Protein AF-A0A9X8H3A9-F1 (afdb_monomer)

Foldseek 3Di:
DDDQQKDFPNHHCPDVVVCVVVLVVQLVVLVVVLVVDPVNVVDDPLLSSLLSSLLSCVVRRIPPSDDPVSCVVSVDDCVVNVVVNVVSNVSCCVPPVDDDDDDPDPVVVVVVVVVPPPD

InterPro domains:
  IPR004367 Cyclin, C-terminal domain [PF02984] (24-97)
  IPR004367 Cyclin, C-terminal domain [SM01332] (16-115)
  IPR036915 Cyclin-like superfamily [SSF47954] (26-95)

Organism: Aphanomyces astaci (NCBI:txid112090)

Structure (mmCIF, N/CA/C/O backbone):
data_AF-A0A9X8H3A9-F1
#
_entry.id   AF-A0A9X8H3A9-F1
#
loop_
_atom_site.group_PDB
_atom_site.id
_atom_site.type_symbol
_atom_site.label_atom_id
_atom_site.label_alt_id
_atom_site.label_comp_id
_atom_site.label_asym_id
_atom_site.label_entity_id
_atom_site.label_seq_id
_atom_site.pdbx_PDB_ins_code
_atom_site.Cartn_x
_atom_site.Cartn_y
_atom_site.Cartn_z
_atom_site.occupancy
_atom_site.B_iso_or_equiv
_atom_site.auth_seq_id
_atom_site.auth_comp_id
_atom_site.auth_asym_id
_atom_site.auth_atom_id
_atom_site.pdbx_PDB_model_num
ATOM 1 N N . PRO A 1 1 ? 6.101 -1.948 1.684 1.00 79.06 1 PRO A N 1
ATOM 2 C CA . PRO A 1 1 ? 7.570 -1.863 1.516 1.00 79.06 1 PRO A CA 1
ATOM 3 C C . PRO A 1 1 ? 7.975 -2.750 0.334 1.00 79.06 1 PRO A C 1
ATOM 5 O O . PRO A 1 1 ? 7.162 -3.588 -0.056 1.00 79.06 1 PRO A O 1
ATOM 8 N N . LEU A 1 2 ? 9.168 -2.549 -0.233 1.00 87.81 2 LEU A N 1
ATOM 9 C CA . LEU A 1 2 ? 9.753 -3.471 -1.214 1.00 87.81 2 LEU A CA 1
ATOM 10 C C . LEU A 1 2 ? 10.649 -4.473 -0.493 1.00 87.81 2 LEU A C 1
ATOM 12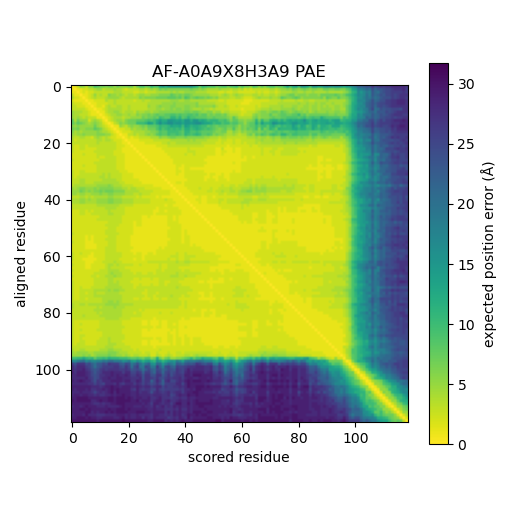 O O . LEU A 1 2 ? 11.349 -4.089 0.446 1.00 87.81 2 LEU A O 1
ATOM 16 N N . PHE A 1 3 ? 10.632 -5.721 -0.943 1.00 88.50 3 PHE A N 1
ATOM 17 C CA . PHE A 1 3 ? 11.404 -6.813 -0.360 1.00 88.50 3 PHE A CA 1
ATOM 18 C C . PHE A 1 3 ? 12.389 -7.398 -1.387 1.00 88.50 3 PHE A C 1
ATOM 20 O O . PHE A 1 3 ? 12.130 -7.305 -2.588 1.00 88.50 3 PHE A O 1
ATOM 27 N N . PRO A 1 4 ? 13.541 -7.952 -0.955 1.00 84.25 4 PRO A N 1
ATOM 28 C CA . PRO A 1 4 ? 14.609 -8.392 -1.866 1.00 84.25 4 PRO A CA 1
ATOM 29 C C . PRO A 1 4 ? 14.201 -9.465 -2.885 1.00 84.25 4 PRO A C 1
ATOM 31 O O . PRO A 1 4 ? 14.816 -9.586 -3.939 1.00 84.25 4 PRO A O 1
ATOM 34 N N . ASP A 1 5 ? 13.188 -10.253 -2.557 1.00 88.06 5 ASP A N 1
ATOM 35 C CA . ASP A 1 5 ? 12.636 -11.355 -3.342 1.00 88.06 5 ASP A CA 1
ATOM 36 C C . ASP A 1 5 ? 11.301 -10.981 -4.012 1.00 88.06 5 ASP A C 1
ATOM 38 O O . ASP A 1 5 ? 10.526 -11.854 -4.393 1.00 88.06 5 ASP A O 1
ATOM 42 N N . ASP A 1 6 ? 11.001 -9.684 -4.129 1.00 91.69 6 ASP A N 1
ATOM 43 C CA . ASP A 1 6 ? 9.892 -9.205 -4.950 1.00 91.69 6 ASP A CA 1
ATOM 44 C C . ASP A 1 6 ? 10.178 -9.370 -6.444 1.00 91.69 6 ASP A C 1
ATOM 46 O O . ASP A 1 6 ? 11.255 -9.028 -6.940 1.00 91.69 6 ASP A O 1
ATOM 50 N N . ASP A 1 7 ? 9.150 -9.800 -7.170 1.00 92.12 7 ASP A N 1
ATOM 51 C CA . ASP A 1 7 ? 9.106 -9.731 -8.626 1.00 92.12 7 ASP A CA 1
ATOM 52 C C . ASP A 1 7 ? 8.314 -8.497 -9.050 1.00 92.12 7 ASP A C 1
ATOM 54 O O . ASP A 1 7 ? 7.253 -8.214 -8.495 1.00 92.12 7 ASP A O 1
ATOM 58 N N . ILE A 1 8 ? 8.790 -7.783 -10.070 1.00 90.00 8 ILE A N 1
ATOM 59 C CA . ILE A 1 8 ? 8.083 -6.658 -10.689 1.00 90.00 8 ILE A CA 1
ATOM 60 C C . ILE A 1 8 ? 7.831 -6.987 -12.151 1.00 90.00 8 ILE A C 1
ATOM 62 O O . ILE A 1 8 ? 8.762 -7.278 -12.900 1.00 90.00 8 ILE A O 1
ATOM 66 N N . ASN A 1 9 ? 6.565 -6.948 -12.572 1.00 88.12 9 ASN A N 1
ATOM 67 C CA . ASN A 1 9 ? 6.149 -7.373 -13.915 1.00 88.12 9 ASN A CA 1
ATOM 68 C C . ASN A 1 9 ? 6.598 -8.812 -14.262 1.00 88.12 9 ASN A C 1
ATOM 70 O O . ASN A 1 9 ? 6.826 -9.124 -15.429 1.00 88.12 9 ASN A O 1
ATOM 74 N N . GLY A 1 10 ? 6.751 -9.680 -13.255 1.00 87.88 10 GLY A N 1
ATOM 75 C CA . GLY A 1 10 ? 7.237 -11.054 -13.426 1.00 87.88 10 GLY A CA 1
ATOM 76 C C . GLY A 1 10 ?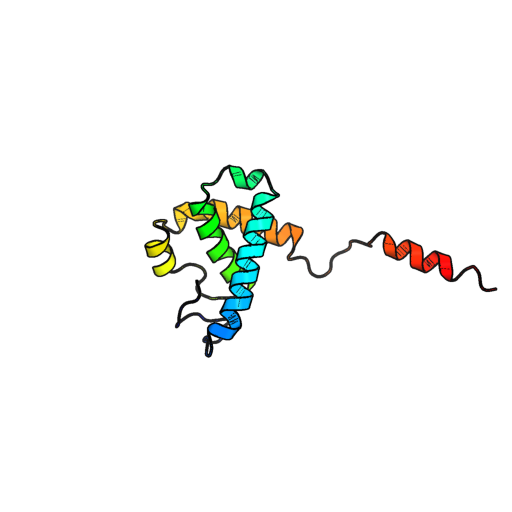 8.756 -11.194 -13.580 1.00 87.88 10 GLY A C 1
ATOM 77 O O . GLY A 1 10 ? 9.221 -12.270 -13.947 1.00 87.88 10 GLY A O 1
ATOM 78 N N . TYR A 1 11 ? 9.529 -10.135 -13.317 1.00 86.00 11 TYR A N 1
ATOM 79 C CA . TYR A 1 11 ? 10.990 -10.171 -13.309 1.00 86.00 11 TYR A CA 1
ATOM 80 C C . TYR A 1 11 ? 11.531 -9.868 -11.915 1.00 86.00 11 TYR A C 1
ATOM 82 O O . TYR A 1 11 ? 11.099 -8.905 -11.279 1.00 86.00 11 TYR A O 1
ATOM 90 N N . GLN A 1 12 ? 12.527 -10.642 -11.487 1.00 85.19 12 GLN A N 1
ATOM 91 C CA . GLN A 1 12 ? 13.184 -10.433 -10.203 1.00 85.19 12 GLN A CA 1
ATOM 92 C C . GLN A 1 12 ? 13.785 -9.026 -10.116 1.00 85.19 12 GLN A C 1
ATOM 94 O O . GLN A 1 12 ? 14.462 -8.547 -11.034 1.00 85.19 12 GLN A O 1
ATOM 99 N N . LEU A 1 13 ? 13.545 -8.367 -8.987 1.00 75.94 13 LEU A N 1
ATOM 100 C CA . LEU A 1 13 ? 13.986 -7.007 -8.724 1.00 75.94 13 LEU A CA 1
ATOM 101 C C . LEU A 1 13 ? 15.516 -6.924 -8.573 1.00 75.94 13 LEU A C 1
ATOM 103 O O . LEU A 1 13 ? 16.065 -7.148 -7.500 1.00 75.94 13 LEU A O 1
ATOM 107 N N . ALA A 1 14 ? 16.217 -6.579 -9.656 1.00 74.69 14 ALA A N 1
ATOM 108 C CA . ALA A 1 14 ? 17.679 -6.451 -9.645 1.00 74.69 14 ALA A CA 1
ATOM 109 C C . ALA A 1 14 ? 18.182 -5.201 -8.890 1.00 74.69 14 ALA A C 1
ATOM 111 O O . ALA A 1 14 ? 19.245 -5.244 -8.275 1.00 74.69 14 ALA A O 1
ATOM 112 N N . ASP A 1 15 ? 17.421 -4.100 -8.926 1.00 78.12 15 ASP A N 1
ATOM 113 C CA . ASP A 1 15 ? 17.681 -2.877 -8.152 1.00 78.12 15 ASP A CA 1
ATOM 114 C C . ASP A 1 15 ? 16.382 -2.366 -7.501 1.00 78.12 15 ASP A C 1
ATOM 116 O O . ASP A 1 15 ? 15.568 -1.700 -8.154 1.00 78.12 15 ASP A O 1
ATOM 120 N N . PRO A 1 16 ? 16.173 -2.650 -6.204 1.00 74.44 16 PRO A N 1
ATOM 121 C CA . PRO A 1 16 ? 15.005 -2.176 -5.468 1.00 74.44 16 PRO A CA 1
ATOM 122 C C . PRO A 1 16 ? 14.898 -0.653 -5.364 1.00 74.44 16 PRO A C 1
ATOM 124 O O . PRO A 1 16 ? 13.799 -0.114 -5.229 1.00 74.44 16 PRO A O 1
ATOM 127 N N . THR A 1 17 ? 16.018 0.065 -5.450 1.00 79.75 17 THR A N 1
ATOM 128 C CA . THR A 1 17 ? 16.072 1.521 -5.255 1.00 79.75 17 THR A CA 1
ATOM 129 C C . THR A 1 17 ? 15.337 2.258 -6.368 1.00 79.75 17 THR A C 1
ATOM 131 O O . THR A 1 17 ? 14.613 3.224 -6.110 1.00 79.75 17 THR A O 1
ATOM 134 N N . ALA A 1 18 ? 15.470 1.763 -7.602 1.00 77.19 18 ALA A N 1
ATOM 135 C CA . ALA A 1 18 ? 14.803 2.317 -8.776 1.00 77.19 18 ALA A CA 1
ATOM 136 C C . ALA A 1 18 ? 13.272 2.311 -8.627 1.00 77.19 18 ALA A C 1
ATOM 138 O O . ALA A 1 18 ? 12.595 3.257 -9.035 1.00 77.19 18 ALA A O 1
ATOM 139 N N . TYR A 1 19 ? 12.728 1.279 -7.980 1.00 85.12 19 TYR A N 1
ATOM 140 C CA . TYR A 1 19 ? 11.288 1.111 -7.799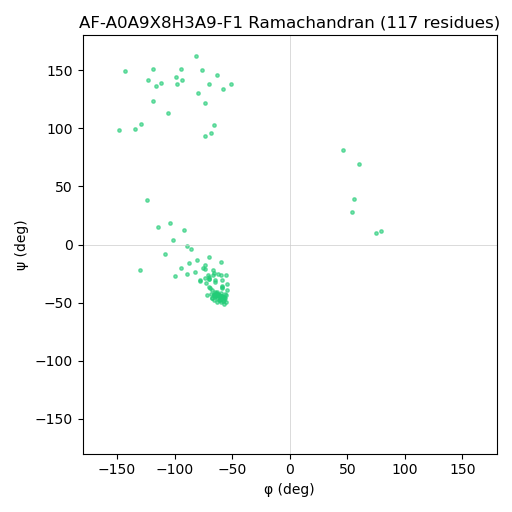 1.00 85.12 19 TYR A CA 1
ATOM 141 C C . TYR A 1 19 ? 10.774 1.665 -6.476 1.00 85.12 19 TYR A C 1
ATOM 143 O O . TYR A 1 19 ? 9.591 1.986 -6.386 1.00 85.12 19 TYR A O 1
ATOM 151 N N . ALA A 1 20 ? 11.641 1.853 -5.478 1.00 88.50 20 ALA A N 1
ATOM 152 C CA . ALA A 1 20 ? 11.261 2.426 -4.191 1.00 88.50 20 ALA A CA 1
ATOM 153 C C . ALA A 1 20 ? 10.606 3.803 -4.364 1.00 88.50 20 ALA A C 1
ATOM 155 O O . ALA A 1 20 ? 9.560 4.066 -3.781 1.00 88.50 20 ALA A O 1
ATOM 156 N N . THR A 1 21 ? 11.161 4.650 -5.236 1.00 90.44 21 THR A N 1
ATOM 157 C CA . THR A 1 21 ? 10.591 5.979 -5.513 1.00 90.44 21 THR A CA 1
ATOM 158 C C . THR A 1 21 ? 9.209 5.890 -6.164 1.00 90.44 21 THR A C 1
ATOM 160 O O . THR A 1 21 ? 8.303 6.631 -5.790 1.00 90.44 21 THR A O 1
ATOM 163 N N . VAL A 1 22 ? 9.033 4.991 -7.139 1.00 90.94 22 VAL A N 1
ATOM 164 C CA . VAL A 1 22 ? 7.751 4.804 -7.842 1.00 90.94 22 VAL A CA 1
ATOM 165 C C . VAL A 1 22 ? 6.697 4.260 -6.881 1.00 90.94 22 VAL A C 1
ATOM 167 O O . VAL A 1 22 ? 5.600 4.803 -6.786 1.00 90.94 22 VAL A O 1
ATOM 170 N N . TYR A 1 23 ? 7.056 3.234 -6.114 1.00 93.69 23 TYR A N 1
ATOM 171 C CA . TYR A 1 23 ? 6.199 2.631 -5.106 1.00 93.69 23 TYR A CA 1
ATOM 172 C C . TYR A 1 23 ? 5.743 3.648 -4.050 1.00 93.69 23 TYR A C 1
ATOM 174 O O . TYR A 1 23 ? 4.545 3.759 -3.792 1.00 93.69 23 TYR A O 1
ATOM 182 N N . THR A 1 24 ? 6.667 4.436 -3.489 1.00 94.88 24 THR A N 1
ATOM 183 C CA . THR A 1 24 ? 6.343 5.470 -2.493 1.00 94.88 24 THR A CA 1
ATOM 184 C C . THR A 1 24 ? 5.363 6.501 -3.044 1.00 94.88 24 THR A C 1
ATOM 186 O O . THR A 1 24 ? 4.369 6.789 -2.386 1.00 94.88 24 THR A O 1
ATOM 189 N N . LYS A 1 25 ? 5.560 6.974 -4.283 1.00 95.56 25 LYS A N 1
ATOM 190 C CA . LYS A 1 25 ? 4.626 7.912 -4.927 1.00 95.56 25 LYS A CA 1
ATOM 191 C C . LYS A 1 25 ? 3.212 7.349 -5.053 1.00 95.56 25 LYS A C 1
ATOM 193 O O . LYS A 1 25 ? 2.245 8.086 -4.890 1.00 95.56 25 LYS A O 1
ATOM 198 N N . HIS A 1 26 ? 3.069 6.051 -5.327 1.00 96.50 26 HIS A N 1
ATOM 199 C CA . HIS A 1 26 ? 1.749 5.420 -5.362 1.00 96.50 26 HIS A CA 1
ATOM 200 C C . HIS A 1 26 ? 1.113 5.320 -3.974 1.00 96.50 26 HIS A C 1
ATOM 202 O O . HIS A 1 26 ? -0.092 5.521 -3.858 1.00 96.50 26 HIS A O 1
ATOM 208 N N . VAL A 1 27 ? 1.892 5.058 -2.923 1.00 97.50 27 VAL A N 1
ATOM 209 C CA . VAL A 1 27 ? 1.380 5.059 -1.541 1.00 97.50 27 VAL A CA 1
ATOM 210 C C . VAL A 1 27 ? 0.928 6.464 -1.118 1.00 97.50 27 VAL A C 1
ATOM 212 O O . VAL A 1 27 ? -0.149 6.607 -0.541 1.00 97.50 27 VAL A O 1
ATOM 215 N N . GLU A 1 28 ? 1.700 7.504 -1.442 1.00 97.19 28 GLU A N 1
ATOM 216 C CA . GLU A 1 28 ? 1.338 8.908 -1.182 1.00 97.19 28 GLU A CA 1
ATOM 217 C C . GL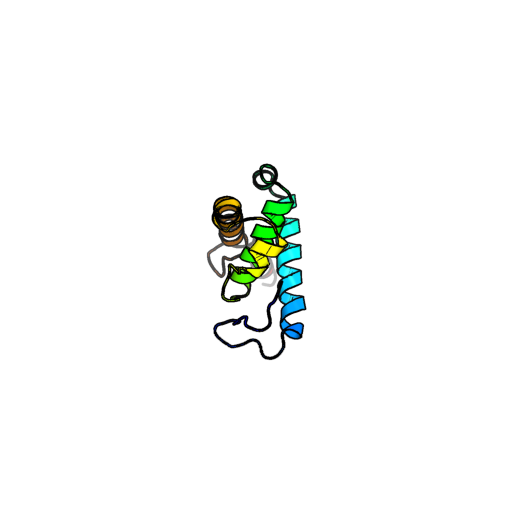U A 1 28 ? 0.051 9.297 -1.920 1.00 97.19 28 GLU A C 1
ATOM 219 O O . GLU A 1 28 ? -0.894 9.788 -1.306 1.00 97.19 28 GLU A O 1
ATOM 224 N N . PHE A 1 29 ? -0.038 8.967 -3.210 1.00 97.31 29 PHE A N 1
ATOM 225 C CA . PHE A 1 29 ? -1.246 9.173 -4.006 1.00 97.31 29 PHE A CA 1
ATOM 226 C C . PHE A 1 29 ? -2.477 8.479 -3.395 1.00 97.31 29 PHE A C 1
ATOM 228 O O . PHE A 1 29 ? -3.539 9.087 -3.272 1.00 97.31 29 PHE A O 1
ATOM 235 N N . LEU A 1 30 ? -2.349 7.216 -2.971 1.00 97.81 30 LEU A N 1
ATOM 236 C CA . LEU A 1 30 ? -3.450 6.489 -2.329 1.00 97.81 30 LEU A CA 1
ATOM 237 C C . LEU A 1 30 ? -3.848 7.117 -0.988 1.00 97.81 30 LEU A C 1
ATOM 239 O O . LEU A 1 30 ? -5.024 7.086 -0.627 1.00 97.81 30 LEU A O 1
ATOM 243 N N . THR A 1 31 ? -2.890 7.704 -0.268 1.00 97.69 31 THR A N 1
ATOM 244 C CA . THR A 1 31 ? -3.156 8.442 0.972 1.00 97.69 31 THR A CA 1
ATOM 245 C C . THR A 1 31 ? -4.037 9.657 0.692 1.00 97.69 31 THR A C 1
ATOM 247 O O . THR A 1 31 ? -5.074 9.819 1.331 1.00 97.69 31 THR A O 1
ATOM 250 N N . GLU A 1 32 ? -3.679 10.472 -0.300 1.00 97.25 32 GLU A N 1
ATOM 251 C CA . GLU A 1 32 ? -4.474 11.633 -0.719 1.00 97.25 32 GLU A CA 1
ATOM 252 C C . GLU A 1 32 ? -5.868 11.231 -1.215 1.00 97.25 32 GLU A C 1
ATOM 254 O O . GLU A 1 32 ? -6.863 11.838 -0.820 1.00 97.25 32 GLU A O 1
ATOM 259 N N . MET A 1 33 ? -5.950 10.166 -2.018 1.00 96.50 33 MET A N 1
ATOM 260 C CA . MET A 1 33 ? -7.209 9.599 -2.505 1.00 96.50 33 MET A CA 1
ATOM 261 C C . MET A 1 33 ? -8.137 9.214 -1.344 1.00 96.50 33 MET A C 1
ATOM 263 O O . MET A 1 33 ? -9.308 9.588 -1.332 1.00 96.50 33 MET A O 1
ATOM 267 N N . CYS A 1 34 ? -7.617 8.513 -0.332 1.00 96.56 34 CYS A N 1
ATOM 268 C CA . CYS A 1 34 ? -8.425 8.094 0.814 1.00 96.56 34 CYS A CA 1
ATOM 269 C C . CYS A 1 34 ? -8.840 9.262 1.716 1.00 96.56 34 CYS A C 1
ATOM 271 O O . CYS A 1 34 ? -9.886 9.190 2.352 1.00 96.56 34 CYS A O 1
ATOM 273 N N . LEU A 1 35 ? -8.051 10.340 1.776 1.00 95.56 35 LEU A N 1
ATOM 274 C CA . LEU A 1 35 ? -8.410 11.542 2.537 1.00 95.56 35 LEU A CA 1
ATOM 275 C C . LEU A 1 35 ? -9.571 12.320 1.906 1.00 95.56 35 LEU A C 1
ATOM 277 O O . LEU A 1 35 ? -10.321 12.981 2.624 1.00 95.56 35 LEU A O 1
ATOM 281 N N . GLN A 1 36 ? -9.712 12.261 0.581 1.00 95.06 36 GLN A N 1
ATOM 282 C CA . GLN A 1 36 ? -10.755 12.980 -0.154 1.00 95.06 36 GLN A CA 1
ATOM 283 C C . GLN A 1 36 ? -12.105 12.251 -0.148 1.00 95.06 36 GLN A C 1
ATOM 285 O O . GLN A 1 36 ? -13.143 12.892 -0.302 1.00 95.06 36 GLN A O 1
ATOM 290 N N . GLU A 1 37 ? -12.107 10.933 0.046 1.00 95.25 37 GLU A N 1
ATOM 291 C CA . GLU A 1 37 ? -13.306 10.103 -0.038 1.00 95.25 37 GLU A CA 1
ATOM 292 C C . GLU A 1 37 ? -13.793 9.675 1.359 1.00 95.25 37 GLU A C 1
ATOM 294 O O . GLU A 1 37 ? -13.159 8.886 2.064 1.00 95.25 37 GLU A O 1
ATOM 299 N N . HIS A 1 38 ? -14.964 10.186 1.757 1.00 95.25 38 HIS A N 1
ATOM 300 C CA . HIS A 1 38 ? -15.555 9.954 3.080 1.00 95.25 38 HIS A CA 1
ATOM 301 C C . HIS A 1 38 ? -15.785 8.466 3.365 1.00 95.25 38 HIS A C 1
ATOM 303 O O . HIS A 1 38 ? -15.683 8.040 4.517 1.00 95.25 38 HIS A O 1
ATOM 309 N N . ALA A 1 39 ? -16.047 7.654 2.335 1.00 94.94 39 ALA A N 1
ATOM 310 C CA . ALA A 1 39 ? -16.208 6.215 2.502 1.00 94.94 39 ALA A CA 1
ATOM 311 C C . ALA A 1 39 ? -14.997 5.548 3.182 1.00 94.94 39 ALA A C 1
ATOM 313 O O . ALA A 1 39 ? -15.183 4.531 3.847 1.00 94.94 39 ALA A O 1
ATOM 314 N N . PHE A 1 40 ? -13.783 6.111 3.085 1.00 97.56 40 PHE A N 1
ATOM 315 C CA . PHE A 1 40 ? -12.595 5.538 3.725 1.00 97.56 40 PHE A CA 1
ATOM 316 C C . PHE A 1 40 ? -12.444 5.857 5.216 1.00 97.56 40 PHE A C 1
ATOM 318 O O . PHE A 1 40 ? -11.692 5.173 5.907 1.00 97.56 40 PHE A O 1
ATOM 325 N N . GLN A 1 41 ? -13.199 6.820 5.750 1.00 95.94 41 GLN A N 1
ATOM 326 C CA . GLN A 1 41 ? -13.106 7.225 7.160 1.00 95.94 41 GLN A CA 1
ATOM 327 C C . GLN A 1 41 ? -13.641 6.172 8.144 1.00 95.94 41 GLN A C 1
ATOM 329 O O . GLN A 1 41 ? -13.432 6.292 9.348 1.00 95.94 41 GLN A O 1
ATOM 334 N N . GLN A 1 42 ? -14.319 5.134 7.645 1.00 97.12 42 GLN A N 1
ATOM 335 C CA . GLN A 1 42 ? -14.807 4.023 8.466 1.00 97.12 42 GLN A CA 1
ATOM 336 C C . GLN A 1 42 ? -13.692 3.068 8.929 1.00 97.12 42 GLN A C 1
ATOM 338 O O . GLN A 1 42 ? -13.883 2.345 9.907 1.00 97.12 42 GLN A O 1
ATOM 343 N N . TRP A 1 43 ? -12.543 3.043 8.244 1.00 98.12 43 TRP A N 1
ATOM 344 C CA . TRP A 1 43 ? -11.422 2.166 8.588 1.00 98.12 43 TRP A CA 1
ATOM 345 C C . TRP A 1 43 ? -10.404 2.871 9.485 1.00 98.12 43 TRP A C 1
ATOM 347 O O . TRP A 1 43 ? -10.193 4.081 9.405 1.00 98.12 43 TRP A O 1
ATOM 357 N N . LEU A 1 44 ? -9.720 2.089 10.324 1.00 98.19 44 LEU A N 1
ATOM 358 C CA . LEU A 1 44 ? -8.604 2.598 11.116 1.00 98.19 44 LEU A CA 1
ATOM 359 C C . LEU A 1 44 ? -7.459 3.064 10.198 1.00 98.19 44 LEU A C 1
ATOM 361 O O . LEU A 1 44 ? -7.179 2.398 9.196 1.00 98.19 44 LEU A O 1
ATOM 365 N N . PRO A 1 45 ? -6.715 4.125 10.564 1.00 97.81 45 PRO A N 1
ATOM 366 C CA . PRO A 1 45 ? -5.561 4.581 9.787 1.00 97.81 45 PRO A CA 1
ATOM 367 C C . PRO A 1 45 ? -4.510 3.489 9.536 1.00 97.81 45 PRO A C 1
ATOM 369 O O . PRO A 1 45 ? -3.898 3.455 8.474 1.00 97.81 45 PRO A O 1
ATOM 372 N N . SER A 1 46 ? -4.323 2.567 10.483 1.00 97.94 46 SER A N 1
ATOM 373 C CA . SER A 1 46 ? -3.410 1.425 10.358 1.00 97.94 46 SER A CA 1
ATOM 374 C C . SER A 1 46 ? -3.893 0.375 9.345 1.00 97.94 46 SER A C 1
ATOM 376 O O . SER A 1 46 ? -3.081 -0.170 8.595 1.00 97.94 46 SER A O 1
ATOM 378 N N . VAL A 1 47 ? -5.208 0.132 9.268 1.00 98.25 47 VAL A N 1
ATOM 379 C CA . VAL A 1 47 ? -5.828 -0.742 8.253 1.00 98.25 47 VAL A CA 1
ATOM 380 C C . VAL A 1 47 ? -5.691 -0.106 6.872 1.00 98.25 47 VAL A C 1
ATOM 382 O O . VAL A 1 47 ? -5.235 -0.765 5.939 1.00 98.25 47 VAL A O 1
ATOM 385 N N . LEU A 1 48 ? -5.994 1.192 6.760 1.00 98.12 48 LEU A N 1
ATOM 386 C CA . LEU A 1 48 ? -5.807 1.965 5.531 1.00 98.12 48 LEU A CA 1
ATOM 387 C C . LEU A 1 48 ? -4.357 1.912 5.054 1.00 98.12 48 LEU A C 1
ATOM 389 O O . LEU A 1 48 ? -4.118 1.543 3.911 1.00 98.12 48 LEU A O 1
ATOM 393 N N . ALA A 1 49 ? -3.392 2.207 5.926 1.00 98.00 49 ALA A N 1
ATOM 394 C CA . ALA A 1 49 ? -1.975 2.160 5.580 1.00 98.00 49 ALA A CA 1
ATOM 395 C C . ALA A 1 49 ? -1.568 0.772 5.063 1.00 98.00 49 ALA A C 1
ATOM 397 O O . ALA A 1 49 ? -0.922 0.662 4.024 1.00 98.00 49 ALA A O 1
ATOM 398 N N . THR A 1 50 ? -2.003 -0.299 5.729 1.00 98.25 50 THR A N 1
ATOM 399 C CA . THR A 1 50 ? -1.699 -1.678 5.314 1.00 98.25 50 THR A CA 1
ATOM 400 C C . THR A 1 50 ? -2.321 -2.014 3.954 1.00 98.25 50 THR A C 1
ATOM 402 O O . THR A 1 50 ? -1.641 -2.537 3.066 1.00 98.25 50 THR A O 1
ATOM 405 N N . ALA A 1 51 ? -3.585 -1.637 3.741 1.00 98.06 51 ALA A N 1
ATOM 406 C CA . ALA A 1 51 ? -4.265 -1.798 2.461 1.00 98.06 51 ALA A CA 1
ATOM 407 C C . ALA A 1 51 ? -3.601 -0.973 1.343 1.00 98.06 51 ALA A C 1
ATOM 409 O O . ALA A 1 51 ? -3.409 -1.498 0.248 1.00 98.06 51 ALA A O 1
ATOM 410 N N . MET A 1 52 ? -3.170 0.266 1.613 1.00 97.94 52 MET A N 1
ATOM 411 C CA . MET A 1 52 ? -2.459 1.128 0.656 1.00 97.94 52 MET A CA 1
ATOM 412 C C . MET A 1 52 ? -1.156 0.494 0.184 1.00 97.94 52 MET A C 1
ATOM 414 O O . MET A 1 52 ? -0.860 0.535 -1.007 1.00 97.94 52 MET A O 1
ATOM 418 N N . LEU A 1 53 ? -0.389 -0.127 1.088 1.00 97.56 53 LEU A N 1
ATOM 419 C CA . LEU A 1 53 ? 0.829 -0.844 0.710 1.00 97.56 53 LEU A CA 1
ATOM 420 C C . LEU A 1 53 ? 0.504 -1.972 -0.279 1.00 97.56 53 LEU A C 1
ATOM 422 O O . LEU A 1 53 ? 1.167 -2.104 -1.306 1.00 97.56 53 LEU A O 1
ATOM 426 N N . CYS A 1 54 ? -0.552 -2.741 -0.016 1.00 97.94 54 CYS A N 1
ATOM 427 C CA . CYS A 1 54 ? -0.979 -3.840 -0.882 1.00 97.94 54 CYS A CA 1
ATOM 428 C C . CYS A 1 54 ? -1.533 -3.345 -2.229 1.00 97.94 54 CYS A C 1
ATOM 430 O O . CYS A 1 54 ? -1.205 -3.894 -3.282 1.00 97.94 54 CYS A O 1
ATOM 432 N N . VAL A 1 55 ? -2.344 -2.285 -2.227 1.00 98.00 55 VAL A N 1
ATOM 433 C CA . VAL A 1 55 ? -2.877 -1.670 -3.451 1.00 98.00 55 VAL A CA 1
ATOM 434 C C . VAL A 1 55 ? -1.748 -1.075 -4.287 1.00 98.00 55 VAL A C 1
ATOM 436 O O . VAL A 1 55 ? -1.694 -1.336 -5.485 1.00 98.00 55 VAL A O 1
ATOM 439 N N . ALA A 1 56 ? -0.798 -0.362 -3.678 1.00 97.25 56 ALA A N 1
ATOM 440 C CA . ALA A 1 56 ? 0.370 0.166 -4.377 1.00 97.25 56 ALA A CA 1
ATOM 441 C C . ALA A 1 56 ? 1.176 -0.959 -5.034 1.00 97.25 56 ALA A C 1
ATOM 443 O O . ALA A 1 56 ? 1.486 -0.851 -6.218 1.00 97.25 56 ALA A O 1
ATOM 444 N N . ARG A 1 57 ? 1.431 -2.071 -4.320 1.00 96.31 57 ARG A N 1
ATOM 445 C CA . ARG A 1 57 ? 2.088 -3.266 -4.890 1.00 96.31 57 ARG A CA 1
ATOM 446 C C . ARG A 1 57 ? 1.343 -3.778 -6.118 1.00 96.31 57 ARG A C 1
ATOM 448 O O . ARG A 1 57 ? 1.967 -4.050 -7.138 1.00 96.31 57 ARG A O 1
ATOM 455 N N . ARG A 1 58 ? 0.011 -3.839 -6.055 1.00 96.44 58 ARG A N 1
ATOM 456 C CA . ARG A 1 58 ? -0.829 -4.263 -7.181 1.00 96.44 58 ARG A CA 1
ATOM 457 C C . ARG A 1 58 ? -0.768 -3.304 -8.374 1.00 96.44 58 ARG A C 1
ATOM 459 O O . ARG A 1 58 ? -0.709 -3.783 -9.503 1.00 96.44 58 ARG A O 1
ATOM 466 N N . ILE A 1 59 ? -0.764 -1.989 -8.138 1.00 95.50 59 ILE A N 1
ATOM 467 C CA . ILE A 1 59 ? -0.671 -0.961 -9.191 1.00 95.50 59 ILE A CA 1
ATOM 468 C C . ILE A 1 59 ? 0.631 -1.105 -9.980 1.00 95.50 59 ILE A C 1
ATOM 470 O O . ILE A 1 59 ? 0.610 -1.059 -11.205 1.00 95.50 59 ILE A O 1
ATOM 474 N N . VAL A 1 60 ? 1.755 -1.306 -9.290 1.00 93.06 60 VAL A N 1
ATOM 475 C CA . VAL A 1 60 ? 3.077 -1.401 -9.931 1.00 93.06 60 VAL A CA 1
ATOM 476 C C . VAL A 1 60 ? 3.478 -2.835 -10.292 1.00 93.06 60 VAL A C 1
ATOM 478 O O . VAL A 1 60 ? 4.638 -3.084 -10.608 1.00 93.06 60 VAL A O 1
ATOM 481 N N . HIS A 1 61 ? 2.534 -3.778 -10.234 1.00 93.94 61 HIS A N 1
ATOM 482 C CA . HIS A 1 61 ? 2.740 -5.191 -10.565 1.00 93.94 61 HIS A CA 1
ATOM 483 C C . HIS A 1 61 ? 3.865 -5.871 -9.772 1.00 93.94 61 HIS A C 1
ATOM 485 O O . HIS A 1 61 ? 4.601 -6.695 -10.319 1.00 93.94 61 HIS A O 1
ATOM 491 N N . ILE A 1 62 ? 3.984 -5.538 -8.485 1.00 94.12 62 ILE A N 1
ATOM 492 C CA . ILE A 1 62 ? 4.834 -6.276 -7.555 1.00 94.12 62 ILE A CA 1
ATOM 493 C C . ILE A 1 62 ? 4.110 -7.541 -7.089 1.00 94.12 62 ILE A C 1
ATOM 495 O O . ILE A 1 62 ? 2.976 -7.477 -6.600 1.00 94.12 62 ILE A O 1
ATOM 499 N N . THR A 1 63 ? 4.796 -8.678 -7.160 1.00 94.19 63 THR A N 1
ATOM 500 C CA . THR A 1 63 ? 4.342 -9.957 -6.613 1.00 94.19 63 THR A CA 1
ATOM 501 C C . THR A 1 63 ? 5.351 -10.535 -5.617 1.00 94.19 63 THR A C 1
ATOM 503 O O . THR A 1 63 ? 6.553 -10.432 -5.856 1.00 94.19 63 THR A O 1
ATOM 506 N N . PRO A 1 64 ? 4.882 -11.156 -4.516 1.00 94.81 64 PRO A N 1
ATOM 507 C CA . PRO A 1 64 ? 3.476 -11.334 -4.125 1.00 94.81 64 PRO A CA 1
ATOM 508 C C . PRO A 1 64 ? 2.852 -10.048 -3.545 1.00 94.81 64 PRO A C 1
ATOM 510 O O . PRO A 1 64 ? 3.540 -9.226 -2.953 1.00 94.81 64 PRO A O 1
ATOM 513 N N . VAL A 1 65 ? 1.539 -9.838 -3.702 1.00 96.31 65 VAL A N 1
ATOM 514 C CA . VAL A 1 65 ? 0.877 -8.623 -3.169 1.00 96.31 65 VAL A CA 1
ATOM 515 C C . VAL A 1 65 ? 0.866 -8.621 -1.637 1.00 96.31 65 VAL A C 1
ATOM 517 O O . VAL A 1 65 ? 1.223 -7.611 -1.034 1.00 96.31 65 VAL A O 1
ATOM 520 N N . TRP A 1 66 ? 0.506 -9.753 -1.027 1.00 96.38 66 TRP A N 1
ATOM 521 C CA . TRP A 1 66 ? 0.561 -9.978 0.419 1.00 96.38 66 TRP A CA 1
ATOM 522 C C . TRP A 1 66 ? 1.829 -10.747 0.795 1.00 96.38 66 TRP A C 1
ATOM 524 O O . TRP A 1 66 ? 2.262 -11.620 0.042 1.00 96.38 66 TRP A O 1
ATOM 534 N N . ARG A 1 67 ? 2.408 -10.427 1.953 1.00 95.12 67 ARG A N 1
ATOM 535 C CA . ARG A 1 67 ? 3.652 -11.012 2.467 1.00 95.12 67 ARG A CA 1
ATOM 536 C C . ARG A 1 67 ? 3.584 -11.188 3.977 1.00 95.12 67 ARG A C 1
ATOM 538 O O . ARG A 1 67 ? 2.980 -10.360 4.656 1.00 95.12 67 ARG A O 1
ATOM 545 N N . GLU A 1 68 ? 4.278 -12.199 4.488 1.00 95.38 68 GLU A N 1
ATOM 546 C CA . GLU A 1 68 ? 4.413 -12.435 5.930 1.00 95.38 68 GLU A CA 1
ATOM 547 C C . GLU A 1 68 ? 5.058 -11.230 6.630 1.00 95.38 68 GLU A C 1
ATOM 549 O O . GLU A 1 68 ? 4.631 -10.814 7.701 1.00 95.38 68 GLU A O 1
ATOM 554 N N . GLU A 1 69 ? 6.020 -10.568 5.990 1.00 96.06 69 GLU A N 1
ATOM 555 C CA . GLU A 1 69 ? 6.646 -9.372 6.548 1.00 96.06 69 GLU A CA 1
ATOM 556 C C . GLU A 1 69 ? 5.675 -8.185 6.644 1.00 96.06 69 GLU A C 1
ATOM 558 O O . GLU A 1 69 ? 5.865 -7.304 7.482 1.00 96.06 69 GLU A O 1
ATOM 563 N N . ILE A 1 70 ? 4.636 -8.122 5.802 1.00 95.88 70 ILE A N 1
ATOM 564 C CA . ILE A 1 70 ? 3.574 -7.111 5.935 1.00 95.88 70 ILE A CA 1
ATOM 565 C C . ILE A 1 70 ? 2.707 -7.443 7.150 1.00 95.88 70 ILE A C 1
ATOM 567 O O . ILE A 1 70 ? 2.415 -6.548 7.940 1.00 95.88 70 ILE A O 1
ATOM 571 N N . GLU A 1 71 ? 2.351 -8.712 7.330 1.00 96.38 71 GLU A N 1
ATOM 572 C CA . GLU A 1 71 ? 1.584 -9.200 8.479 1.00 96.38 71 GLU A CA 1
ATOM 573 C C . GLU A 1 71 ? 2.317 -8.924 9.800 1.00 96.38 71 GLU A C 1
ATOM 575 O O . GLU A 1 71 ? 1.772 -8.268 10.685 1.00 96.38 71 GLU A O 1
ATOM 580 N N . ILE A 1 72 ? 3.603 -9.280 9.888 1.00 96.81 72 ILE A N 1
ATOM 581 C CA . ILE A 1 72 ? 4.445 -9.037 11.071 1.00 96.81 72 ILE A CA 1
ATOM 582 C C . ILE A 1 72 ? 4.553 -7.540 11.397 1.00 96.81 72 ILE A C 1
ATOM 584 O O . ILE A 1 72 ? 4.459 -7.152 12.561 1.00 96.81 72 ILE A O 1
ATOM 588 N N . ASN A 1 73 ? 4.760 -6.686 10.389 1.00 95.56 73 ASN A N 1
ATOM 589 C CA . ASN A 1 73 ? 4.974 -5.253 10.617 1.00 95.56 73 ASN A CA 1
ATOM 590 C C . ASN A 1 73 ? 3.680 -4.482 10.903 1.00 95.56 73 ASN A C 1
ATOM 592 O O . ASN A 1 73 ? 3.714 -3.472 11.605 1.00 95.56 73 ASN A O 1
ATOM 596 N N . SER A 1 74 ? 2.559 -4.912 10.325 1.00 96.50 74 SER A N 1
ATOM 597 C CA . SER A 1 74 ? 1.262 -4.253 10.500 1.00 96.50 74 SER A CA 1
ATOM 598 C C . SER A 1 74 ? 0.477 -4.786 11.698 1.00 96.50 74 SER A C 1
ATOM 600 O O . SER A 1 74 ? -0.337 -4.055 12.259 1.00 96.50 74 SER A O 1
ATOM 602 N N . GLY A 1 75 ? 0.732 -6.035 12.099 1.00 97.62 75 GLY A N 1
ATOM 603 C CA . GLY A 1 75 ? -0.043 -6.751 13.106 1.00 97.62 75 GLY A CA 1
ATOM 604 C C . GLY A 1 75 ? -1.403 -7.251 12.608 1.00 97.62 75 GLY A C 1
ATOM 605 O O . GLY A 1 75 ? -2.192 -7.690 13.439 1.00 97.62 75 GLY A O 1
ATOM 606 N N . TYR A 1 76 ? -1.677 -7.176 11.300 1.00 98.00 76 TYR A N 1
ATOM 607 C CA . TYR A 1 76 ? -2.925 -7.638 10.687 1.00 98.00 76 TYR A CA 1
ATOM 608 C C . TYR A 1 76 ? -2.701 -8.849 9.796 1.00 98.00 76 TYR A C 1
ATOM 610 O O . TYR A 1 76 ? -1.772 -8.849 8.987 1.00 98.00 76 TYR A O 1
ATOM 618 N N . VAL A 1 77 ? -3.615 -9.815 9.857 1.00 97.75 77 VAL A N 1
ATOM 619 C CA . VAL A 1 77 ? -3.695 -10.894 8.862 1.00 97.75 77 VAL A CA 1
ATOM 620 C C . VAL A 1 77 ? -4.442 -10.427 7.607 1.00 97.75 77 VAL A C 1
ATOM 622 O O . VAL A 1 77 ? -5.186 -9.443 7.634 1.00 97.75 77 VAL A O 1
ATOM 625 N N . VAL A 1 78 ? -4.280 -11.147 6.492 1.00 95.69 78 VAL A N 1
ATOM 626 C CA . VAL A 1 78 ? -4.880 -10.769 5.194 1.00 95.69 78 VAL A CA 1
ATOM 627 C C . VAL A 1 78 ? -6.399 -10.565 5.267 1.00 95.69 78 VAL A C 1
ATOM 629 O O . VAL A 1 78 ? -6.923 -9.611 4.688 1.00 95.69 78 VAL A O 1
ATOM 632 N N . ASP A 1 79 ? -7.095 -11.409 6.030 1.00 97.69 79 ASP A N 1
ATOM 633 C CA . ASP A 1 79 ? -8.553 -11.367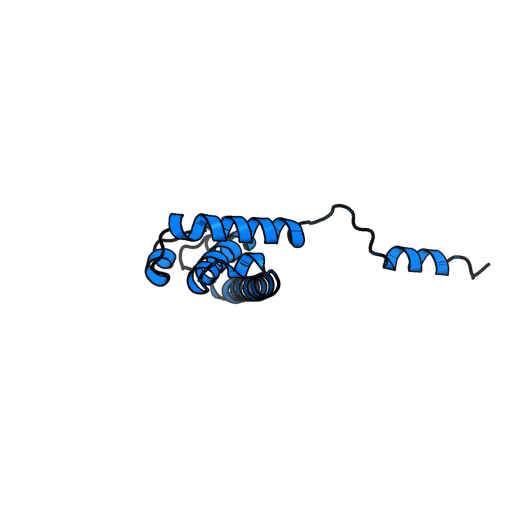 6.164 1.00 97.69 79 ASP A CA 1
ATOM 634 C C . ASP A 1 79 ? -9.037 -10.074 6.845 1.00 97.69 79 ASP A C 1
ATOM 636 O O . ASP A 1 79 ? -10.110 -9.569 6.521 1.00 97.69 79 ASP A O 1
ATOM 640 N N . GLU A 1 80 ? -8.235 -9.485 7.740 1.00 97.69 80 GLU A N 1
ATOM 641 C CA . GLU A 1 80 ? -8.592 -8.266 8.483 1.00 97.69 80 GLU A CA 1
ATOM 642 C C . GLU A 1 80 ? -8.507 -6.993 7.630 1.00 97.69 80 GLU A C 1
ATOM 644 O O . GLU A 1 80 ? -9.128 -5.980 7.958 1.00 97.69 80 GLU A O 1
ATOM 649 N N . ILE A 1 81 ? -7.758 -7.028 6.522 1.00 97.81 81 ILE A N 1
ATOM 650 C CA . ILE A 1 81 ? -7.585 -5.881 5.615 1.00 97.81 81 ILE A CA 1
ATOM 651 C C . ILE A 1 81 ? -8.313 -6.058 4.281 1.00 97.81 81 ILE A C 1
ATOM 653 O O . ILE A 1 81 ? -8.388 -5.106 3.498 1.00 97.81 81 ILE A O 1
ATOM 657 N N . GLN A 1 82 ? -8.865 -7.246 4.016 1.00 97.69 82 GLN A N 1
ATOM 658 C CA . GLN A 1 82 ? -9.409 -7.634 2.716 1.00 97.69 82 GLN A CA 1
ATOM 659 C C . GLN A 1 82 ? -10.511 -6.686 2.217 1.00 97.69 82 GLN A C 1
ATOM 661 O O . GLN A 1 82 ? -10.478 -6.254 1.063 1.00 97.69 82 GLN A O 1
ATOM 666 N N . ASP A 1 83 ? -11.461 -6.317 3.078 1.00 98.25 83 ASP A N 1
ATOM 667 C CA . ASP A 1 83 ? -12.565 -5.426 2.699 1.00 98.25 83 ASP A CA 1
ATOM 668 C C . ASP A 1 83 ? -12.068 -4.018 2.352 1.00 98.25 83 ASP A C 1
ATOM 670 O O . ASP A 1 83 ? -12.461 -3.443 1.332 1.00 98.25 83 ASP A O 1
ATOM 674 N N . CYS A 1 84 ? -11.139 -3.486 3.153 1.00 98.38 84 CYS A N 1
ATOM 675 C CA . CYS A 1 84 ? -10.511 -2.192 2.893 1.00 98.38 84 CYS A CA 1
ATOM 676 C C . CYS A 1 84 ? -9.708 -2.218 1.586 1.00 98.38 84 CYS A C 1
ATOM 678 O O . CYS A 1 84 ? -9.784 -1.284 0.785 1.00 98.38 84 CYS A O 1
ATOM 680 N N . PHE A 1 85 ? -8.955 -3.294 1.347 1.00 98.50 85 PHE A N 1
ATOM 681 C CA . PHE A 1 85 ? -8.195 -3.494 0.118 1.00 98.50 85 PHE A CA 1
ATOM 682 C C . PHE A 1 85 ? -9.110 -3.519 -1.112 1.00 98.50 85 PHE A C 1
ATOM 684 O O . PHE A 1 85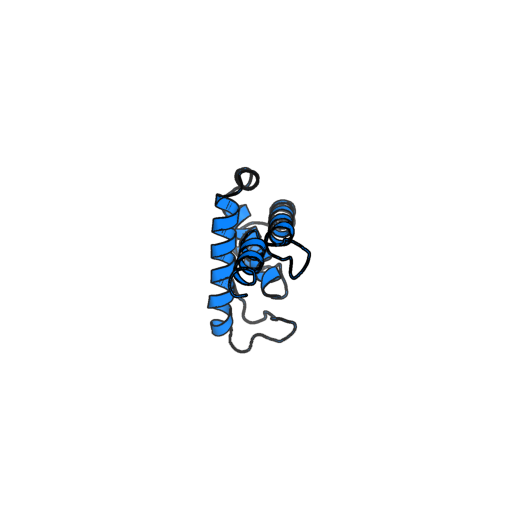 ? -8.837 -2.823 -2.090 1.00 98.50 85 PHE A O 1
ATOM 691 N N . HIS A 1 86 ? -10.215 -4.271 -1.070 1.00 98.25 86 HIS A N 1
ATOM 692 C CA . HIS A 1 86 ? -11.165 -4.345 -2.180 1.00 98.25 86 HIS A CA 1
ATOM 693 C C . HIS A 1 86 ? -11.861 -3.011 -2.450 1.00 98.25 86 HIS A C 1
ATOM 695 O O . HIS A 1 86 ? -11.962 -2.612 -3.612 1.00 98.25 86 HIS A O 1
ATOM 701 N N . ALA A 1 87 ? -12.295 -2.301 -1.405 1.00 98.12 87 ALA A N 1
ATOM 702 C CA . ALA A 1 87 ? -12.897 -0.979 -1.547 1.00 98.12 87 ALA A CA 1
ATOM 703 C C . ALA A 1 87 ? -11.918 0.016 -2.190 1.00 98.12 87 ALA A C 1
ATOM 705 O O . ALA A 1 87 ? -12.257 0.688 -3.166 1.00 98.12 87 ALA A O 1
ATOM 706 N N . MET A 1 88 ? -10.678 0.054 -1.696 1.00 98.12 88 MET A N 1
ATOM 707 C CA . MET A 1 88 ? -9.630 0.945 -2.194 1.00 98.12 88 MET A CA 1
ATOM 708 C C . MET A 1 88 ? -9.226 0.615 -3.633 1.00 98.12 88 MET A C 1
ATOM 710 O O . MET A 1 88 ? -9.119 1.514 -4.465 1.00 98.12 88 MET A O 1
ATOM 714 N N . TRP A 1 89 ? -9.069 -0.671 -3.960 1.00 97.75 89 TRP A N 1
ATOM 715 C CA . TRP A 1 89 ? -8.778 -1.118 -5.322 1.00 97.75 89 TRP A CA 1
ATOM 716 C C . TRP A 1 89 ? -9.918 -0.792 -6.292 1.00 97.75 89 TRP A C 1
ATOM 718 O O . TRP A 1 89 ? -9.671 -0.289 -7.386 1.00 97.75 89 TRP A O 1
ATOM 728 N N . SER A 1 90 ? -11.168 -1.038 -5.894 1.00 96.81 90 SER A N 1
ATOM 729 C CA . SER A 1 90 ? -12.339 -0.723 -6.716 1.00 96.81 90 SER A CA 1
ATOM 730 C C . SER A 1 90 ? -12.440 0.776 -6.995 1.00 96.81 90 SER A C 1
ATOM 732 O O . SER A 1 90 ? -12.688 1.169 -8.135 1.00 96.81 90 SER A O 1
ATOM 734 N N . HIS A 1 91 ? -12.219 1.614 -5.980 1.00 96.38 91 HIS A N 1
ATOM 735 C CA . HIS A 1 91 ? -12.209 3.066 -6.138 1.00 96.38 91 HIS A CA 1
ATOM 736 C C . HIS A 1 91 ? -11.077 3.513 -7.075 1.00 96.38 91 HIS A C 1
ATOM 738 O O . HIS A 1 91 ? -11.320 4.255 -8.027 1.00 96.38 91 HIS A O 1
ATOM 744 N N . TYR A 1 92 ? -9.864 2.980 -6.884 1.00 96.38 92 TYR A N 1
ATOM 745 C CA . TYR A 1 92 ? -8.734 3.249 -7.773 1.00 96.38 92 TYR A CA 1
ATOM 746 C C . TYR A 1 92 ? -9.054 2.910 -9.238 1.00 96.38 92 TYR A C 1
ATOM 748 O O . TYR A 1 92 ? -8.853 3.729 -10.135 1.00 96.38 92 TYR A O 1
ATOM 756 N N . VAL A 1 93 ? -9.597 1.717 -9.490 1.00 95.44 93 VAL A N 1
ATOM 757 C CA . VAL A 1 93 ? -9.933 1.257 -10.844 1.00 95.44 93 VAL A CA 1
ATOM 758 C C . VAL A 1 93 ? -11.019 2.119 -11.484 1.00 95.44 93 VAL A C 1
ATOM 760 O O . VAL A 1 93 ? -10.927 2.471 -12.660 1.00 95.44 93 VAL A O 1
ATOM 763 N N . HIS A 1 94 ? -12.040 2.485 -10.711 1.00 93.69 94 HIS A N 1
ATOM 764 C CA . HIS A 1 94 ? -13.153 3.284 -11.206 1.00 93.69 94 HIS A CA 1
ATOM 765 C C . HIS A 1 94 ? -12.710 4.675 -11.684 1.00 93.69 94 HIS A C 1
ATOM 767 O O . HIS A 1 94 ? -13.171 5.125 -12.736 1.00 93.69 94 HIS A O 1
ATOM 773 N N . HIS A 1 95 ? -11.819 5.325 -10.930 1.00 91.25 95 HIS A N 1
ATOM 774 C CA . HIS A 1 95 ? -11.448 6.726 -11.136 1.00 91.25 95 HIS A CA 1
ATOM 775 C C . HIS A 1 95 ? -10.125 6.933 -11.888 1.00 91.25 95 HIS A C 1
ATOM 777 O O . HIS A 1 95 ? -9.971 7.955 -12.552 1.00 91.25 95 HIS A O 1
ATOM 783 N N . PHE A 1 96 ? -9.178 5.991 -11.816 1.00 89.31 96 PHE A N 1
ATOM 784 C CA . PHE A 1 96 ? -7.794 6.232 -12.249 1.00 89.31 96 PHE A CA 1
ATOM 785 C C . PHE A 1 96 ? -7.217 5.174 -13.195 1.00 89.31 96 PHE A C 1
ATOM 787 O O . PHE A 1 96 ? -6.284 5.485 -13.932 1.00 89.31 96 PHE A O 1
ATOM 794 N N . SER A 1 97 ? -7.742 3.941 -13.229 1.00 80.94 97 SER A N 1
ATOM 795 C CA . SER A 1 97 ? -7.183 2.891 -14.103 1.00 80.94 97 SER A CA 1
ATOM 796 C C . SER A 1 97 ? -7.793 2.843 -15.510 1.00 80.94 97 SER A C 1
ATOM 798 O O . SER A 1 97 ? -7.396 2.000 -16.318 1.00 80.94 97 SER A O 1
ATOM 800 N N . LYS A 1 98 ? -8.765 3.706 -15.830 1.00 70.56 98 LYS A N 1
ATOM 801 C CA . LYS A 1 98 ? -9.345 3.788 -17.178 1.00 70.56 98 LYS A CA 1
ATOM 802 C C . LYS A 1 98 ? -8.376 4.464 -18.149 1.00 70.56 98 LYS A C 1
ATOM 804 O O . LYS A 1 98 ? -8.395 5.676 -18.334 1.00 70.56 98 LYS A O 1
ATOM 809 N N . GLY A 1 99 ? -7.584 3.654 -18.844 1.00 53.16 99 GLY A N 1
ATOM 810 C CA . GLY A 1 99 ? -7.137 3.995 -20.190 1.00 53.16 99 GLY A CA 1
ATOM 811 C C . GLY A 1 99 ? -8.300 3.838 -21.179 1.00 53.16 99 GLY A C 1
ATOM 812 O O . GLY A 1 99 ? -8.869 2.757 -21.287 1.00 53.16 99 GLY A O 1
ATOM 813 N N . THR A 1 100 ? -8.640 4.924 -21.883 1.00 47.56 100 THR A N 1
ATOM 814 C CA . THR A 1 100 ? -9.425 4.975 -23.139 1.00 47.56 100 THR A CA 1
ATOM 815 C C . THR A 1 100 ? -10.864 4.428 -23.144 1.00 47.56 100 THR A C 1
ATOM 817 O O . THR A 1 100 ? -11.155 3.467 -23.852 1.00 47.56 100 THR A O 1
ATOM 820 N N . ALA A 1 101 ? -11.806 5.092 -22.470 1.00 49.91 101 ALA A N 1
ATOM 821 C CA . ALA A 1 101 ? -13.219 5.031 -22.869 1.00 49.91 101 ALA A CA 1
ATOM 822 C C . ALA A 1 101 ? -13.933 6.351 -22.532 1.00 49.91 101 ALA A C 1
ATOM 824 O O . ALA A 1 101 ? -14.310 6.575 -21.387 1.00 49.91 101 ALA A O 1
ATOM 825 N N . ASP A 1 102 ? -14.057 7.203 -23.554 1.00 50.28 102 ASP A N 1
ATOM 826 C CA . ASP A 1 102 ? -15.057 8.269 -23.705 1.00 50.28 102 ASP A CA 1
ATOM 827 C C . ASP A 1 102 ? -15.337 9.191 -22.508 1.00 50.28 102 ASP A C 1
ATOM 829 O O . ASP A 1 102 ? -16.390 9.121 -21.879 1.00 50.28 102 ASP A O 1
ATOM 833 N N . GLU A 1 103 ? -14.482 10.195 -22.311 1.00 47.50 103 GLU A N 1
ATOM 834 C CA . GLU A 1 103 ? -14.991 11.498 -21.876 1.00 47.50 103 GLU A CA 1
ATOM 835 C C . GLU A 1 103 ? -14.428 12.588 -22.798 1.00 47.50 103 GLU A C 1
ATOM 837 O O . GLU A 1 103 ? -13.241 12.926 -22.713 1.00 47.50 103 GLU A O 1
ATOM 842 N N . PRO A 1 104 ? -15.224 13.137 -23.737 1.00 47.59 104 PRO A N 1
ATOM 843 C CA . PRO A 1 104 ? -14.812 14.317 -24.472 1.00 47.59 104 PRO A CA 1
ATOM 844 C C . PRO A 1 104 ? -14.719 15.475 -23.477 1.00 47.59 104 PRO A C 1
ATOM 846 O O . PRO A 1 104 ? -15.721 16.048 -23.055 1.00 47.59 104 PRO A O 1
ATOM 849 N N . SER A 1 105 ? -13.488 15.817 -23.100 1.00 49.84 105 SER A N 1
ATOM 850 C CA . SER A 1 105 ? -13.196 17.018 -22.324 1.00 49.84 105 SER A CA 1
ATOM 851 C C . SER A 1 105 ? -13.858 18.240 -22.993 1.00 49.84 105 SER A C 1
ATOM 853 O O . SER A 1 105 ? -13.784 18.374 -24.226 1.00 49.84 105 SER A O 1
ATOM 855 N N . PRO A 1 106 ? -14.477 19.160 -22.224 1.00 59.22 106 PRO A N 1
ATOM 856 C CA . PRO A 1 106 ? -15.172 20.337 -22.760 1.00 59.22 106 PRO A CA 1
ATOM 857 C C . PRO A 1 106 ? -14.261 21.265 -23.585 1.00 59.22 106 PRO A C 1
ATOM 859 O O . PRO A 1 106 ? -14.743 22.074 -24.376 1.00 59.22 106 PRO A O 1
ATOM 862 N N . THR A 1 107 ? -12.940 21.101 -23.488 1.00 55.44 107 THR A N 1
ATOM 863 C CA . THR A 1 107 ? -11.945 21.802 -24.309 1.00 55.44 107 THR A CA 1
ATOM 864 C C . THR A 1 107 ? -11.990 21.405 -25.792 1.00 55.44 107 THR A C 1
ATOM 866 O O . THR A 1 107 ? -11.571 22.190 -26.641 1.00 55.44 107 THR A O 1
ATOM 869 N N . SER A 1 108 ? -12.535 20.233 -26.147 1.00 52.06 108 SER A N 1
ATOM 870 C CA . SER A 1 108 ? -12.640 19.817 -27.559 1.00 52.06 108 SER A CA 1
ATOM 871 C C . SER A 1 108 ? -13.592 20.703 -28.379 1.00 52.06 108 SER A C 1
ATOM 873 O O . SER A 1 108 ? -13.395 20.867 -29.582 1.00 52.06 108 SER A O 1
ATOM 875 N N . VAL A 1 109 ? -14.555 21.368 -27.728 1.00 54.81 109 VAL A N 1
ATOM 876 C CA . VAL A 1 109 ? -15.502 22.295 -28.375 1.00 54.81 109 VAL A CA 1
ATOM 877 C C . VAL A 1 109 ? -14.826 23.623 -28.754 1.00 54.81 109 VAL A C 1
ATOM 879 O O . VAL A 1 109 ? -15.190 24.242 -29.754 1.00 54.81 109 VAL A O 1
ATOM 882 N N . ALA A 1 110 ? -13.788 24.045 -28.021 1.00 52.53 110 ALA A N 1
ATOM 883 C CA . ALA A 1 110 ? -13.076 25.296 -28.298 1.00 52.53 110 ALA A CA 1
ATOM 884 C C . ALA A 1 110 ? -12.237 25.229 -29.589 1.00 52.53 110 ALA A C 1
ATOM 886 O O . ALA A 1 110 ? -12.079 26.237 -30.279 1.00 52.53 110 ALA A O 1
ATOM 887 N N . ALA A 1 111 ? -11.749 24.039 -29.954 1.00 49.12 111 ALA A N 1
ATOM 888 C CA . ALA A 1 111 ? -10.957 23.837 -31.165 1.00 49.12 111 ALA A CA 1
ATOM 889 C C . ALA A 1 111 ? -11.791 23.952 -32.457 1.00 49.12 111 ALA A C 1
ATOM 891 O O . ALA A 1 111 ? -11.254 24.329 -33.496 1.00 49.12 111 ALA A O 1
ATOM 892 N N . VAL A 1 112 ? -13.103 23.689 -32.408 1.00 51.53 112 VAL A N 1
ATOM 893 C CA . VAL A 1 112 ? -13.979 23.749 -33.595 1.00 51.53 112 VAL A CA 1
ATOM 894 C C . VAL A 1 112 ? -14.351 25.194 -33.957 1.00 51.53 112 VAL A C 1
ATOM 896 O O . VAL A 1 112 ? -14.485 25.521 -35.133 1.00 51.53 112 VAL A O 1
ATOM 899 N N . SER A 1 113 ? -14.431 26.098 -32.973 1.00 47.78 113 SER A N 1
ATOM 900 C CA . SER A 1 113 ? -14.831 27.496 -33.202 1.00 47.78 113 SER A CA 1
ATOM 901 C C . SER A 1 113 ? -13.761 28.357 -33.886 1.00 47.78 113 SER A C 1
ATOM 903 O O . SER A 1 113 ? -14.089 29.426 -34.400 1.00 47.78 113 SER A O 1
ATOM 905 N N . GLN A 1 114 ? -12.491 27.942 -33.898 1.00 48.41 114 GLN A N 1
ATOM 906 C CA . GLN A 1 114 ? -11.404 28.764 -34.449 1.00 48.41 114 GLN A CA 1
ATOM 907 C C . GLN A 1 114 ? -11.188 28.571 -35.959 1.00 48.41 114 GLN A C 1
ATOM 909 O O . GLN A 1 114 ? -10.592 29.432 -36.604 1.00 48.41 114 GLN A O 1
ATOM 914 N N . TYR A 1 115 ? -11.731 27.502 -36.551 1.00 48.84 115 TYR A N 1
ATOM 915 C CA . TYR A 1 115 ? -11.598 27.227 -37.988 1.00 48.84 115 TYR A CA 1
ATOM 916 C C . TYR A 1 115 ? -12.649 27.926 -38.870 1.00 48.84 115 TYR A C 1
ATOM 918 O O . TYR A 1 115 ? -12.553 27.851 -40.091 1.00 48.84 115 TYR A O 1
ATOM 926 N N . GLN A 1 116 ? -13.625 28.637 -38.292 1.00 51.59 116 GLN A N 1
ATOM 927 C CA . GLN A 1 116 ? -14.700 29.304 -39.049 1.00 51.59 116 GLN A CA 1
ATOM 928 C C . GLN A 1 116 ? -14.519 30.821 -39.252 1.00 51.59 116 GLN A C 1
ATOM 930 O O . GLN A 1 116 ? -15.388 31.447 -39.852 1.00 51.59 116 GLN A O 1
ATOM 935 N N . HIS A 1 117 ? -13.404 31.424 -38.822 1.00 49.09 117 HIS A N 1
ATOM 936 C CA . HIS A 1 117 ? -13.194 32.881 -38.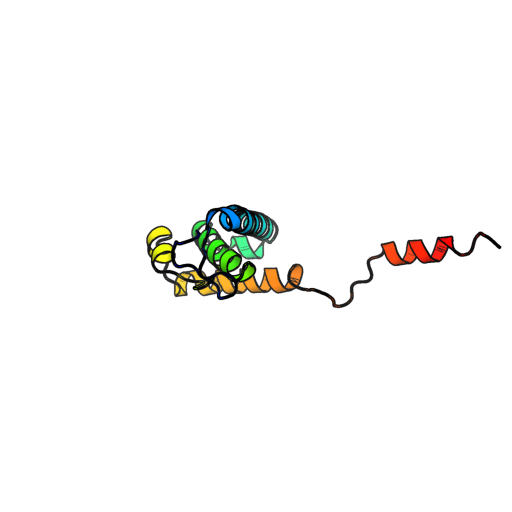940 1.00 49.09 117 HIS A CA 1
ATOM 937 C C . HIS A 1 117 ? -12.063 33.333 -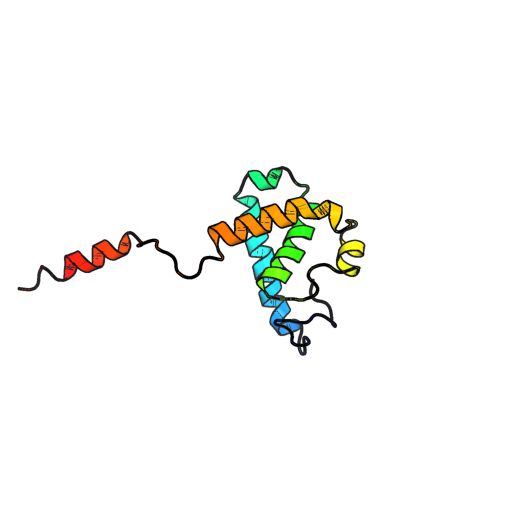39.879 1.00 49.09 117 HIS A C 1
ATOM 939 O O . HIS A 1 117 ? -11.687 34.499 -39.847 1.00 49.09 117 HIS A O 1
ATOM 945 N N . HIS A 1 118 ? -11.554 32.456 -40.750 1.00 45.97 118 HIS A N 1
ATOM 946 C CA . HIS A 1 118 ? -10.549 32.825 -41.763 1.00 45.97 118 HIS A CA 1
ATOM 947 C C . HIS A 1 118 ? -10.968 32.487 -43.207 1.00 45.97 118 HIS A C 1
ATOM 949 O O . HIS A 1 118 ? -10.132 32.073 -44.009 1.00 45.97 118 HIS A O 1
ATOM 955 N N . GLN A 1 119 ? -12.247 32.673 -43.549 1.00 41.34 119 GLN A N 1
ATOM 956 C CA . GLN A 1 119 ? -12.667 32.841 -44.949 1.00 41.34 119 GLN A CA 1
ATOM 957 C C . GLN A 1 119 ? -13.075 34.285 -45.208 1.00 41.34 119 GLN A C 1
ATOM 959 O O . GLN A 1 119 ? -13.823 34.830 -44.366 1.00 41.34 119 GLN A O 1
#

pLDDT: mean 85.8, std 17.55, range [41.34, 98.5]

Solvent-accessible surface area (backbone atoms only — not comparable to full-atom values): 7197 Å² total; per-residue (Å²): 128,89,58,86,84,31,22,44,78,86,38,75,49,87,58,62,70,76,47,47,60,57,48,50,51,42,36,52,50,46,50,54,53,44,72,73,37,72,83,50,69,82,53,55,71,68,49,50,53,55,24,36,44,33,46,28,28,53,76,67,39,32,39,72,55,73,52,70,71,53,28,69,74,68,74,46,58,71,80,80,31,44,68,60,32,51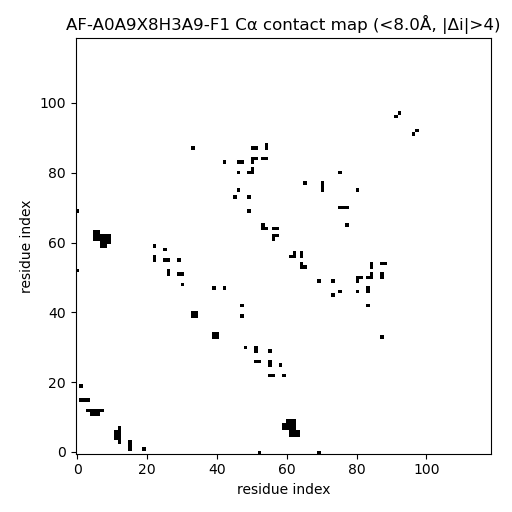,52,52,46,51,51,45,46,75,77,69,62,72,78,88,78,89,75,86,55,79,68,64,60,61,65,63,66,67,75,75,76,82,125

Radius of gyration: 19.34 Å; Cα contacts (8 Å, |Δi|>4): 85; chains: 1; bounding box: 34×45×58 Å

Mean predicted aligned error: 9.22 Å

Sequence (119 aa):
PLFPDDDINGYQLADPTAYATVYTKHVEFLTEMCLQEHAFQQWLPSVLATAMLCVARRIVHITPVWREEIEINSGYVVDEIQDCFHAMWSHYVHHFSKGTADEPSPTSVAAVSQYQHHQ

Secondary structure (DSSP, 8-state):
---TT-EETTEE-S-HHHHHHHHHHHHHHHHHHHHH-GGGGGS-HHHHHHHHHHHHHHHTTEE-SS-HHHHHHH---HHHHHHHHHHHHHHHHHHT---SS----TTHHHHHTTTTS--

Nearest PDB structures (foldseek):
  3g33-assembly1_D  TM=7.892E-01  e=1.131E-01  Homo sapiens
  4tth-assembly1_A  TM=7.537E-01  e=2.630E+00  Herpesvirus saimiri (strain 11)
  2f2c-assembly1_A  TM=7.552E-01  e=6.800E+00  Herpesvirus saimiri (strain 11)
  7vy1-assembly1_m  TM=2.769E-01  e=9.150E+00  Sus scrofa